Protein AF-A0A5S3Y0Q4-F1 (afdb_monomer_lite)

Foldseek 3Di:
DDQDLVNQEAEAEEEDPVQPPDDDDPCPVVVLVCCQSVQAAVPPPNHWYWYWYWDDDPHTDIDTDIDDDDPPDPPPDD

Sequence (78 aa):
CKISLADRLQIEVNVASDAERLLMPKMILQLCLENAIKHGIAKNRVGGVVAVKVWCEEKLYIEVVNPLVVSAQPSDGL

pLDDT: mean 82.36, std 15.14, range [41.81, 96.75]

InterPro domains:
  IPR050640 Bacterial two-component sensor kinase systems [PTHR34220] (2-68)

Secondary structure (DSSP, 8-state):
----HHHHEEEEEEE-TTTTT----TTHHHHHHHHIIIIIITT-SS-EEEEEEEEESSSEEEEEE-------------

Radius of gyration: 16.25 Å; chains: 1; bounding box: 54×21×44 Å

Organism: NCBI:txid151081

Structure (mmCIF, N/CA/C/O backbone):
data_AF-A0A5S3Y0Q4-F1
#
_entry.id   AF-A0A5S3Y0Q4-F1
#
loop_
_atom_site.group_PDB
_atom_site.id
_atom_site.type_symbol
_atom_site.label_atom_id
_atom_site.label_alt_id
_atom_site.label_comp_id
_atom_site.label_asym_id
_atom_site.label_entity_id
_atom_site.label_seq_id
_atom_site.pdbx_PDB_ins_code
_atom_site.Cartn_x
_atom_site.Cartn_y
_atom_site.Cartn_z
_atom_site.occupancy
_atom_site.B_iso_or_equiv
_atom_site.auth_seq_id
_atom_site.auth_comp_id
_atom_site.auth_asym_id
_atom_site.auth_atom_id
_atom_site.pdbx_PDB_model_num
ATOM 1 N N . CYS A 1 1 ? 11.437 4.423 -29.267 1.00 47.44 1 CYS A N 1
ATOM 2 C CA . CYS A 1 1 ? 10.442 4.321 -28.177 1.00 47.44 1 CYS A CA 1
ATOM 3 C C . CYS A 1 1 ? 11.151 4.208 -26.836 1.00 47.44 1 CYS A C 1
ATOM 5 O O . CYS A 1 1 ? 11.938 3.287 -26.663 1.00 47.44 1 CYS A O 1
ATOM 7 N N . LYS A 1 2 ? 10.928 5.152 -25.915 1.00 59.31 2 LYS A N 1
ATOM 8 C CA . LYS A 1 2 ? 11.493 5.127 -24.558 1.00 59.31 2 LYS A CA 1
ATOM 9 C C . LYS A 1 2 ? 10.395 4.609 -23.629 1.00 59.31 2 LYS A C 1
ATOM 11 O O . LYS A 1 2 ? 9.458 5.346 -23.363 1.00 59.31 2 LYS A O 1
ATOM 16 N N . ILE A 1 3 ? 10.477 3.346 -23.211 1.00 64.69 3 ILE A N 1
ATOM 17 C CA . ILE A 1 3 ? 9.529 2.760 -22.250 1.00 64.69 3 ILE A CA 1
ATOM 18 C C . ILE A 1 3 ? 9.778 3.429 -20.894 1.00 64.69 3 ILE A C 1
ATOM 20 O O . ILE A 1 3 ? 10.892 3.376 -20.356 1.00 64.69 3 ILE A O 1
ATOM 24 N N . SER A 1 4 ? 8.765 4.121 -20.380 1.00 74.88 4 SER A N 1
ATOM 25 C CA . SER A 1 4 ? 8.830 4.845 -19.114 1.00 74.88 4 SER A CA 1
ATOM 26 C C . SER A 1 4 ? 8.647 3.890 -17.929 1.00 74.88 4 SER A C 1
ATOM 28 O O . SER A 1 4 ? 8.263 2.733 -18.089 1.00 74.88 4 SER A O 1
ATOM 30 N N . LEU A 1 5 ? 8.958 4.347 -16.715 1.00 75.88 5 LEU A N 1
ATOM 31 C CA . LEU A 1 5 ? 8.696 3.565 -15.502 1.00 75.88 5 LEU A CA 1
ATOM 32 C C . LEU A 1 5 ? 7.197 3.274 -15.335 1.00 75.88 5 LEU A C 1
ATOM 34 O O . LEU A 1 5 ? 6.847 2.190 -14.885 1.00 75.88 5 LEU A O 1
ATOM 38 N N . ALA A 1 6 ? 6.340 4.219 -15.732 1.00 76.19 6 ALA A N 1
ATOM 39 C CA . ALA A 1 6 ? 4.891 4.073 -15.660 1.00 76.19 6 ALA A CA 1
ATOM 40 C C . ALA A 1 6 ? 4.388 2.910 -16.528 1.00 76.19 6 ALA A C 1
ATOM 42 O O . ALA A 1 6 ? 3.511 2.174 -16.100 1.00 76.19 6 ALA A O 1
ATOM 43 N N . ASP A 1 7 ? 5.008 2.681 -17.689 1.00 81.81 7 ASP A N 1
ATOM 44 C CA . ASP A 1 7 ? 4.588 1.629 -18.628 1.00 81.81 7 ASP A CA 1
ATOM 45 C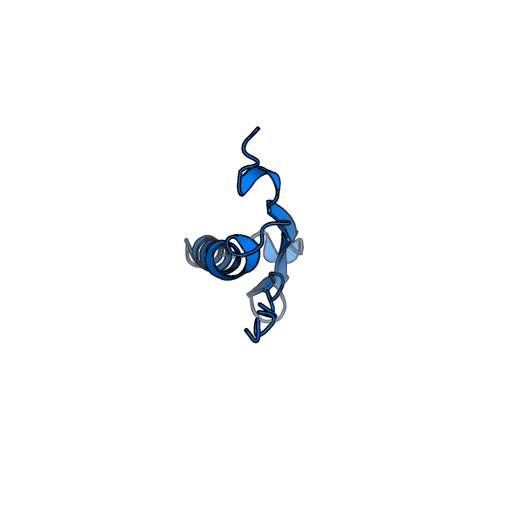 C . ASP A 1 7 ? 4.889 0.208 -18.125 1.00 81.81 7 ASP A C 1
ATOM 47 O O . ASP A 1 7 ? 4.335 -0.766 -18.629 1.00 81.81 7 ASP A O 1
ATOM 51 N N . ARG A 1 8 ? 5.795 0.076 -17.151 1.00 83.75 8 ARG A N 1
ATOM 52 C CA . ARG A 1 8 ? 6.254 -1.214 -16.608 1.00 83.75 8 ARG A CA 1
ATOM 53 C C . ARG A 1 8 ? 5.954 -1.397 -15.119 1.00 83.75 8 ARG A C 1
ATOM 55 O O . ARG A 1 8 ? 6.376 -2.390 -14.526 1.00 83.75 8 ARG A O 1
ATOM 62 N N . LEU A 1 9 ? 5.280 -0.426 -14.506 1.00 87.25 9 LEU A N 1
ATOM 63 C CA . LEU A 1 9 ? 4.822 -0.485 -13.126 1.00 87.25 9 LEU A CA 1
ATOM 64 C C . LEU A 1 9 ? 3.390 -1.011 -13.110 1.00 87.25 9 LEU A C 1
ATOM 66 O O . LEU A 1 9 ? 2.495 -0.411 -13.696 1.00 87.25 9 LEU A O 1
ATOM 70 N N . GLN A 1 10 ? 3.177 -2.103 -12.392 1.00 89.44 10 GLN A N 1
ATOM 71 C CA . GLN A 1 10 ? 1.849 -2.626 -12.108 1.00 89.44 10 GLN A CA 1
ATOM 72 C C . GLN A 1 10 ? 1.552 -2.440 -10.624 1.00 89.44 10 GLN A C 1
ATOM 74 O O . GLN A 1 10 ? 2.441 -2.579 -9.782 1.00 89.44 10 GLN A O 1
ATOM 79 N N . ILE A 1 11 ? 0.309 -2.092 -10.308 1.00 89.06 11 ILE A N 1
ATOM 80 C CA . ILE A 1 11 ? -0.152 -1.930 -8.932 1.00 89.06 11 ILE A CA 1
ATOM 81 C C . ILE A 1 11 ? -1.341 -2.857 -8.744 1.00 89.06 11 ILE A C 1
ATOM 83 O O . ILE A 1 11 ? -2.334 -2.752 -9.461 1.00 89.06 11 ILE A O 1
ATOM 87 N N . GLU A 1 12 ? -1.231 -3.742 -7.764 1.00 94.75 12 GLU A N 1
ATOM 88 C CA . GLU A 1 12 ? -2.320 -4.604 -7.327 1.00 94.75 12 GLU A CA 1
ATOM 89 C C . GLU A 1 12 ? -2.786 -4.130 -5.959 1.00 94.75 12 GLU A C 1
ATOM 91 O O . GLU A 1 12 ? -1.982 -3.976 -5.042 1.00 94.75 12 GLU A O 1
ATOM 96 N N . VAL A 1 13 ? -4.084 -3.875 -5.821 1.00 94.69 13 VAL A N 1
ATOM 97 C CA . VAL A 1 13 ? -4.671 -3.375 -4.578 1.00 94.69 13 VAL A CA 1
ATOM 98 C C . VAL A 1 13 ? -5.771 -4.327 -4.149 1.00 94.69 13 VAL A C 1
ATOM 100 O O . VAL A 1 13 ? -6.725 -4.553 -4.889 1.00 94.69 13 VAL A O 1
ATOM 103 N N . ASN A 1 14 ? -5.633 -4.867 -2.944 1.00 96.62 14 ASN A N 1
ATOM 104 C CA . ASN A 1 14 ? -6.639 -5.693 -2.301 1.00 96.62 14 ASN A CA 1
ATOM 105 C C . ASN A 1 14 ? -6.979 -5.096 -0.933 1.00 96.62 14 ASN A C 1
ATOM 107 O O . ASN A 1 14 ? -6.113 -4.970 -0.066 1.00 96.62 14 ASN A O 1
ATOM 111 N N . VAL A 1 15 ? -8.236 -4.706 -0.755 1.00 95.75 15 VAL A N 1
ATOM 112 C CA . VAL A 1 15 ? -8.737 -4.085 0.471 1.00 95.75 15 VAL A CA 1
ATOM 113 C C . VAL A 1 15 ? -9.911 -4.914 0.961 1.00 95.75 15 VAL A C 1
ATOM 115 O O . VAL A 1 15 ? -10.880 -5.119 0.231 1.00 95.75 15 VAL A O 1
ATOM 118 N N . ALA A 1 16 ? -9.819 -5.402 2.193 1.00 96.69 16 ALA A N 1
ATOM 119 C CA . ALA A 1 16 ? -10.937 -6.059 2.845 1.00 96.69 16 ALA A CA 1
ATOM 120 C C . ALA A 1 16 ? -12.059 -5.040 3.110 1.00 96.69 16 ALA A C 1
ATOM 122 O O . ALA A 1 16 ? -11.806 -3.894 3.486 1.00 96.69 16 ALA A O 1
ATOM 123 N N . SER A 1 17 ? -13.312 -5.449 2.904 1.00 93.81 17 SER A N 1
ATOM 124 C CA . SER A 1 17 ? -14.472 -4.546 2.959 1.00 93.81 17 SER A CA 1
ATOM 125 C C . SER A 1 17 ? -14.679 -3.889 4.329 1.00 93.81 17 SER A C 1
ATOM 127 O O . SER A 1 17 ? -15.239 -2.798 4.422 1.00 93.81 17 SER A O 1
ATOM 129 N N . ASP A 1 18 ? -14.227 -4.540 5.398 1.00 92.56 18 ASP A N 1
ATOM 130 C CA . ASP A 1 18 ? -14.238 -4.021 6.767 1.00 92.56 18 ASP A CA 1
ATOM 131 C C . ASP A 1 18 ? -13.187 -2.921 7.007 1.00 92.56 18 ASP A C 1
ATOM 133 O O . ASP A 1 18 ? -13.370 -2.077 7.886 1.00 92.56 18 ASP A O 1
ATOM 137 N N . ALA A 1 19 ? -12.131 -2.869 6.192 1.00 93.44 19 ALA A N 1
ATOM 138 C CA . ALA A 1 19 ? -11.066 -1.880 6.285 1.00 93.44 19 ALA A CA 1
ATOM 139 C C . ALA A 1 19 ? -11.318 -0.605 5.457 1.00 93.44 19 ALA A C 1
ATOM 141 O O . ALA A 1 19 ? -10.738 0.436 5.765 1.00 93.44 19 ALA A O 1
ATOM 142 N N . GLU A 1 20 ? -12.207 -0.633 4.454 1.00 90.31 20 GLU A N 1
ATOM 143 C CA . GLU A 1 20 ? -12.472 0.511 3.555 1.00 90.31 20 GLU A CA 1
ATOM 144 C C . GLU A 1 20 ? -12.923 1.789 4.278 1.00 90.31 20 GLU A C 1
ATOM 146 O O . GLU A 1 20 ? -12.709 2.899 3.788 1.00 90.31 20 GLU A O 1
ATOM 151 N N . ARG A 1 21 ? -13.576 1.645 5.437 1.00 89.88 21 ARG A N 1
ATOM 152 C CA . ARG A 1 21 ? -14.134 2.770 6.208 1.00 89.88 21 ARG A CA 1
ATOM 153 C C . ARG A 1 21 ? -13.244 3.212 7.364 1.00 89.88 21 ARG A C 1
ATOM 155 O O . ARG A 1 21 ? -13.598 4.155 8.073 1.00 89.88 21 ARG A O 1
ATOM 162 N N . LEU A 1 22 ? -12.124 2.528 7.584 1.00 91.25 22 LEU A N 1
ATOM 163 C CA . LEU A 1 22 ? -11.221 2.848 8.677 1.00 91.25 22 LEU A CA 1
ATOM 164 C C . LEU A 1 22 ? -10.362 4.056 8.327 1.00 91.25 22 LEU A C 1
ATOM 166 O O . LEU A 1 22 ? -9.922 4.252 7.195 1.00 91.25 22 LEU A O 1
ATOM 170 N N . LEU A 1 23 ? -10.127 4.887 9.338 1.00 90.81 23 LEU A N 1
ATOM 171 C CA . LEU A 1 23 ? -9.307 6.075 9.192 1.00 90.81 23 LEU A CA 1
ATOM 172 C C . LEU A 1 23 ? -7.853 5.745 9.490 1.00 90.81 23 LEU A C 1
ATOM 174 O O . LEU A 1 23 ? -7.522 5.058 10.454 1.00 90.81 23 LEU A O 1
ATOM 178 N N . MET A 1 24 ? -6.982 6.331 8.687 1.00 89.62 24 MET A N 1
ATOM 179 C CA . MET A 1 24 ? -5.548 6.326 8.897 1.00 89.62 24 MET A CA 1
ATOM 18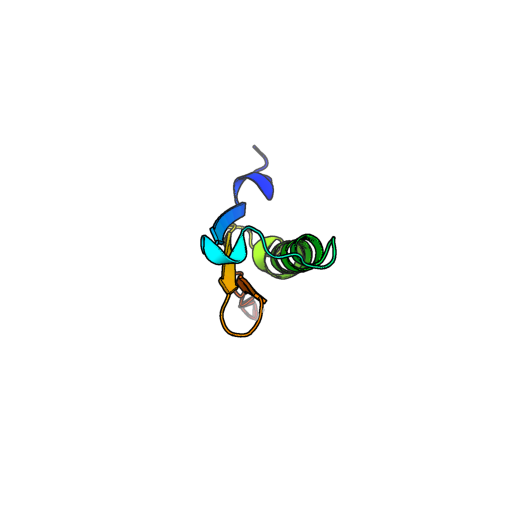0 C C . MET A 1 24 ? -4.998 7.736 8.673 1.00 89.62 24 MET A C 1
ATOM 182 O O . MET A 1 24 ? -5.606 8.523 7.935 1.00 89.62 24 MET A O 1
ATOM 186 N N . PRO A 1 25 ? -3.852 8.085 9.279 1.00 92.31 25 PRO A N 1
ATOM 187 C CA . PRO A 1 25 ? -3.181 9.333 8.965 1.00 92.31 25 PRO A CA 1
ATOM 188 C C . PRO A 1 25 ? -2.958 9.466 7.458 1.00 92.31 25 PRO A C 1
ATOM 190 O O . PRO A 1 25 ? -2.532 8.525 6.778 1.00 92.31 25 PRO A O 1
ATOM 193 N N . LYS A 1 26 ? -3.245 10.662 6.939 1.00 89.38 26 LYS A N 1
ATOM 194 C CA . LYS A 1 26 ? -2.989 10.991 5.536 1.00 89.38 26 LYS A CA 1
ATOM 195 C C . LYS A 1 26 ? -1.522 10.709 5.207 1.00 89.38 26 LYS A C 1
ATOM 197 O O . LYS A 1 26 ? -0.657 10.806 6.073 1.00 89.38 26 LYS A O 1
ATOM 202 N N . MET A 1 27 ? -1.251 10.415 3.940 1.00 92.62 27 MET A N 1
ATOM 203 C CA . MET A 1 27 ? 0.092 10.219 3.378 1.00 92.62 27 MET A CA 1
ATOM 204 C C . MET A 1 27 ? 0.824 8.918 3.724 1.00 92.62 27 MET A C 1
ATOM 206 O O . MET A 1 27 ? 1.788 8.621 3.027 1.00 92.62 27 MET A O 1
ATOM 210 N N . ILE A 1 28 ? 0.397 8.104 4.697 1.00 92.12 28 ILE A N 1
ATOM 211 C CA . ILE A 1 28 ? 1.115 6.847 5.006 1.00 92.12 28 ILE A CA 1
ATOM 212 C C . ILE A 1 28 ? 1.193 5.934 3.772 1.00 92.12 28 ILE A C 1
ATOM 214 O O . ILE A 1 28 ? 2.287 5.526 3.391 1.00 92.12 28 ILE A O 1
ATOM 218 N N . LEU A 1 29 ? 0.065 5.681 3.093 1.00 90.50 29 LEU A N 1
ATOM 219 C CA . LEU A 1 29 ? 0.053 4.857 1.876 1.00 90.50 29 LEU A CA 1
ATOM 220 C C . LEU A 1 29 ? 0.936 5.446 0.773 1.00 90.50 29 LEU A C 1
ATOM 222 O O . LEU A 1 29 ? 1.680 4.713 0.126 1.00 90.50 29 LEU A O 1
ATOM 226 N N . GLN A 1 30 ? 0.890 6.767 0.585 1.00 91.75 30 GLN A N 1
ATOM 227 C CA . GLN A 1 30 ? 1.713 7.436 -0.417 1.00 91.75 30 GLN A CA 1
ATOM 228 C C . GLN A 1 30 ? 3.208 7.265 -0.116 1.00 91.75 30 GLN A C 1
ATOM 230 O O . GLN A 1 30 ? 3.964 6.917 -1.017 1.00 91.75 30 GLN A O 1
ATOM 235 N N . LEU A 1 31 ? 3.637 7.449 1.136 1.00 92.06 31 LEU A N 1
ATOM 236 C CA . LEU A 1 31 ? 5.038 7.288 1.536 1.00 92.06 31 LEU A CA 1
ATOM 237 C C . LEU A 1 31 ? 5.524 5.844 1.351 1.00 92.06 31 LEU A C 1
ATOM 239 O O . LEU A 1 31 ? 6.630 5.630 0.852 1.00 92.06 31 LEU A O 1
ATOM 243 N N . CYS A 1 32 ? 4.698 4.854 1.703 1.00 91.38 32 CYS A N 1
ATOM 244 C CA . CYS A 1 32 ? 5.017 3.440 1.494 1.00 91.38 32 CYS A CA 1
ATOM 245 C C . CYS A 1 32 ? 5.135 3.096 0.003 1.00 91.38 32 CYS A C 1
ATOM 247 O O . CYS A 1 32 ? 6.111 2.464 -0.403 1.00 91.38 32 CYS A O 1
ATOM 249 N N . LEU A 1 33 ? 4.187 3.553 -0.821 1.00 90.69 33 LEU A N 1
ATOM 250 C CA . LEU A 1 33 ? 4.213 3.347 -2.272 1.00 90.69 33 LEU A CA 1
ATOM 251 C C . LEU A 1 33 ? 5.412 4.039 -2.925 1.00 90.69 33 LEU A C 1
ATOM 253 O O . LEU A 1 33 ? 6.101 3.438 -3.748 1.00 90.69 33 LEU A O 1
ATOM 257 N N . GLU A 1 34 ? 5.709 5.281 -2.536 1.00 90.50 34 GLU A N 1
ATOM 258 C CA . GLU A 1 34 ? 6.887 5.997 -3.022 1.00 90.50 34 GLU A CA 1
ATOM 259 C C . GLU A 1 34 ? 8.176 5.247 -2.686 1.00 90.50 34 GLU A C 1
ATOM 261 O O . GLU A 1 34 ? 9.051 5.132 -3.546 1.00 90.50 34 GLU A O 1
ATOM 266 N N . ASN A 1 35 ? 8.292 4.719 -1.464 1.00 88.56 35 ASN A N 1
ATOM 267 C CA . ASN A 1 35 ? 9.443 3.922 -1.051 1.00 88.56 35 ASN A CA 1
ATOM 268 C C . ASN A 1 35 ? 9.569 2.649 -1.912 1.00 88.56 35 ASN A C 1
ATOM 270 O O . ASN A 1 35 ? 10.603 2.434 -2.553 1.00 88.56 35 ASN A O 1
ATOM 274 N N . ALA A 1 36 ? 8.488 1.873 -2.024 1.00 88.00 36 ALA A N 1
ATOM 275 C CA . ALA A 1 36 ? 8.433 0.633 -2.798 1.00 88.00 36 ALA A CA 1
ATOM 276 C C . ALA A 1 36 ? 8.803 0.834 -4.281 1.00 88.00 36 ALA A C 1
ATOM 278 O O . ALA A 1 36 ? 9.584 0.067 -4.852 1.00 88.00 36 ALA A O 1
ATOM 279 N N . ILE A 1 37 ? 8.300 1.901 -4.911 1.00 87.19 37 ILE A N 1
ATOM 280 C CA . ILE A 1 37 ? 8.583 2.208 -6.320 1.00 87.19 37 ILE A CA 1
ATOM 281 C C . ILE A 1 37 ? 10.028 2.689 -6.496 1.00 87.19 37 ILE A C 1
ATOM 283 O O . ILE A 1 37 ? 10.735 2.180 -7.371 1.00 87.19 37 ILE A O 1
ATOM 287 N N . LYS A 1 38 ? 10.487 3.651 -5.678 1.00 85.44 38 LYS A N 1
ATOM 288 C CA . LYS A 1 38 ? 11.829 4.254 -5.803 1.00 85.44 38 LYS A CA 1
ATOM 289 C C . LYS A 1 38 ? 12.940 3.235 -5.563 1.00 85.44 38 LYS A C 1
ATOM 291 O O . LYS A 1 38 ? 13.933 3.229 -6.291 1.00 85.44 38 LYS A O 1
ATOM 296 N N . HIS A 1 39 ? 12.789 2.386 -4.550 1.00 78.81 39 HIS A N 1
ATOM 297 C CA . HIS A 1 39 ? 13.845 1.459 -4.149 1.00 78.81 39 HIS A CA 1
ATOM 298 C C . HIS A 1 39 ? 13.695 0.068 -4.769 1.00 78.81 39 HIS A C 1
ATOM 300 O O . HIS A 1 39 ? 14.717 -0.552 -5.066 1.00 78.81 39 HIS A O 1
ATOM 306 N N . GLY A 1 40 ? 12.465 -0.389 -5.017 1.00 76.12 40 GLY A N 1
ATOM 307 C CA . GLY A 1 40 ? 12.182 -1.680 -5.642 1.00 76.12 40 GLY A CA 1
ATOM 308 C C . GLY A 1 40 ? 12.237 -1.630 -7.165 1.00 76.12 40 GLY A C 1
ATOM 309 O O . GLY A 1 40 ? 13.107 -2.230 -7.786 1.00 76.12 40 GLY A O 1
ATOM 310 N N . ILE A 1 41 ? 11.311 -0.905 -7.796 1.00 80.44 41 ILE A N 1
ATOM 311 C CA . ILE A 1 41 ? 11.044 -1.068 -9.238 1.00 80.44 41 ILE A CA 1
ATOM 312 C C . ILE A 1 41 ? 11.847 -0.105 -10.111 1.00 80.44 41 ILE A C 1
ATOM 314 O O . ILE A 1 41 ? 12.255 -0.481 -11.210 1.00 80.44 41 ILE A O 1
ATOM 318 N N . ALA A 1 42 ? 12.140 1.113 -9.647 1.00 78.00 42 ALA A N 1
ATOM 319 C CA . ALA A 1 42 ? 12.862 2.104 -10.452 1.00 78.00 42 ALA A CA 1
ATOM 320 C C . ALA A 1 42 ? 14.251 1.612 -10.903 1.00 78.00 42 ALA A C 1
ATOM 322 O O . ALA A 1 42 ? 14.710 1.965 -11.991 1.00 78.00 42 ALA A O 1
ATOM 323 N N . LYS A 1 43 ? 14.890 0.753 -10.098 1.00 73.25 43 LYS A N 1
ATOM 324 C CA . LYS A 1 43 ? 16.182 0.122 -10.405 1.00 73.25 43 LYS A CA 1
ATOM 325 C C . LYS A 1 43 ? 16.069 -1.075 -11.360 1.00 73.25 43 LYS A C 1
ATOM 327 O O . LYS A 1 43 ? 17.082 -1.504 -11.905 1.00 73.25 43 LYS A O 1
ATOM 332 N N . ASN A 1 44 ? 14.864 -1.597 -11.596 1.00 69.88 44 ASN A N 1
ATOM 333 C CA . ASN A 1 44 ? 14.613 -2.712 -12.503 1.00 69.88 44 ASN A CA 1
ATOM 334 C C . ASN A 1 44 ? 14.258 -2.207 -13.917 1.00 69.88 44 ASN A C 1
ATOM 336 O O . ASN A 1 44 ? 13.349 -1.392 -14.112 1.00 69.88 44 ASN A O 1
ATOM 340 N N . ARG A 1 45 ? 14.971 -2.712 -14.932 1.00 68.38 45 ARG A N 1
ATOM 341 C CA . ARG A 1 45 ? 14.685 -2.421 -16.349 1.00 68.38 45 ARG A CA 1
ATOM 342 C C . ARG A 1 45 ? 13.421 -3.117 -16.856 1.00 68.38 45 ARG A C 1
ATOM 344 O O . ARG A 1 45 ? 12.796 -2.592 -17.771 1.00 68.38 45 ARG A O 1
ATOM 351 N N . VAL A 1 46 ? 13.051 -4.252 -16.264 1.0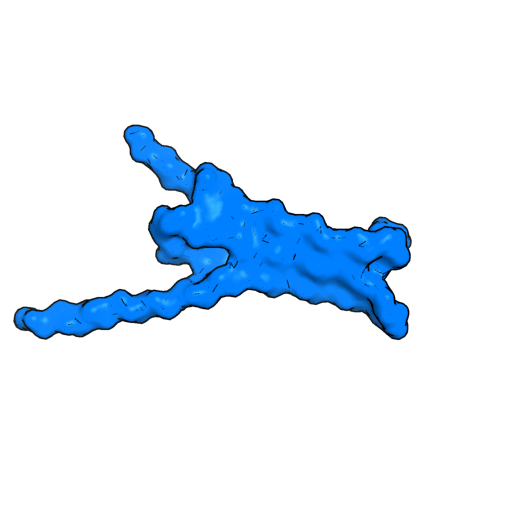0 74.31 46 VAL A N 1
ATOM 352 C CA . VAL A 1 46 ? 11.904 -5.072 -16.686 1.00 74.31 46 VAL A CA 1
ATOM 353 C C . VAL A 1 46 ? 10.586 -4.518 -16.141 1.00 74.31 46 VAL A C 1
ATOM 355 O O . VAL A 1 46 ? 9.568 -4.609 -16.814 1.00 74.31 46 VAL A O 1
ATOM 358 N N . GLY A 1 47 ? 10.615 -3.872 -14.971 1.00 78.50 47 GLY A N 1
ATOM 359 C CA . GLY A 1 47 ? 9.417 -3.395 -14.2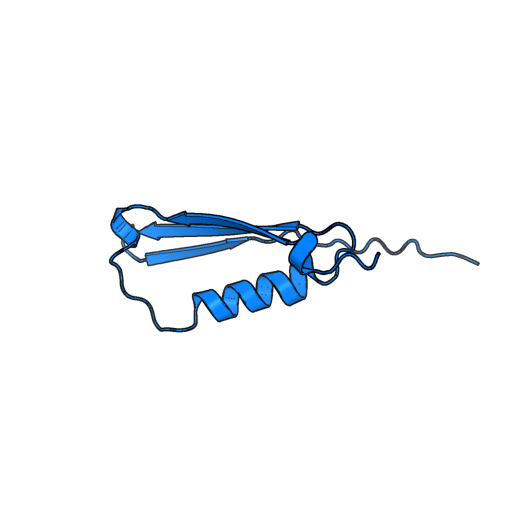76 1.00 78.50 47 GLY A CA 1
ATOM 360 C C . GLY A 1 47 ? 9.116 -4.218 -13.032 1.00 78.50 47 GLY A C 1
ATOM 361 O O . GLY A 1 47 ? 10.024 -4.817 -12.454 1.00 78.50 47 GLY A O 1
ATOM 362 N N . GLY A 1 48 ? 7.861 -4.212 -12.589 1.00 86.44 48 GLY A N 1
ATOM 363 C CA . GLY A 1 48 ? 7.436 -5.000 -11.436 1.00 86.44 48 GLY A CA 1
ATOM 364 C C . GLY A 1 48 ? 6.033 -4.667 -10.945 1.00 86.44 48 GLY A C 1
ATOM 365 O O . GLY A 1 48 ? 5.430 -3.678 -11.365 1.00 86.44 48 GLY A O 1
ATOM 366 N N . VAL A 1 49 ? 5.552 -5.498 -10.023 1.00 90.44 49 VAL A N 1
ATOM 367 C CA . VAL A 1 49 ? 4.258 -5.342 -9.354 1.00 90.44 49 VAL A CA 1
ATOM 368 C C . VAL A 1 49 ? 4.483 -4.818 -7.939 1.00 90.44 49 VAL A C 1
ATOM 370 O O . VAL A 1 49 ? 5.249 -5.417 -7.186 1.00 90.44 49 VAL A O 1
ATOM 373 N N . VAL A 1 50 ? 3.818 -3.724 -7.568 1.00 91.69 50 VAL A N 1
ATOM 374 C CA . VAL A 1 50 ? 3.642 -3.337 -6.162 1.00 91.69 50 VAL A CA 1
ATOM 375 C C . VAL A 1 50 ? 2.288 -3.856 -5.705 1.00 91.69 50 VAL A C 1
ATOM 377 O O . VAL A 1 50 ? 1.261 -3.429 -6.230 1.00 91.69 50 VAL A O 1
ATOM 380 N N . ALA A 1 51 ? 2.288 -4.767 -4.738 1.00 94.88 51 ALA A N 1
ATOM 381 C CA . ALA A 1 51 ? 1.067 -5.304 -4.157 1.00 94.88 51 ALA A CA 1
ATOM 382 C C . ALA A 1 51 ? 0.753 -4.576 -2.849 1.00 94.88 51 ALA A C 1
ATOM 384 O O . ALA A 1 51 ? 1.615 -4.449 -1.977 1.00 94.88 51 ALA A O 1
ATOM 385 N N . VAL A 1 52 ? -0.484 -4.110 -2.715 1.00 95.44 52 VAL A N 1
ATOM 386 C CA . VAL A 1 52 ? -1.014 -3.476 -1.511 1.00 95.44 52 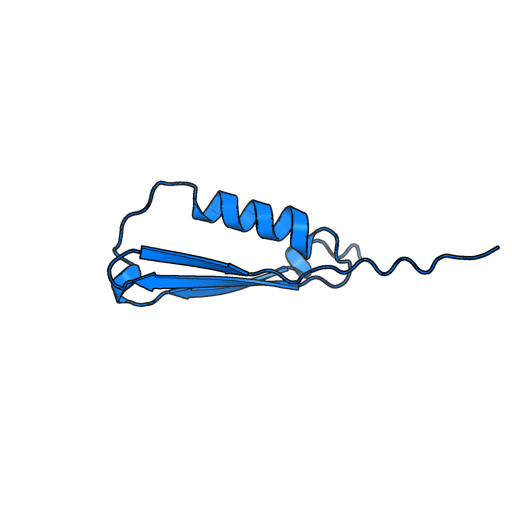VAL A CA 1
ATOM 387 C C . VAL A 1 52 ? -2.120 -4.357 -0.958 1.00 95.44 52 VAL A C 1
ATOM 389 O O . VAL A 1 52 ? -3.094 -4.642 -1.657 1.00 95.44 52 VAL A O 1
ATOM 392 N N . LYS A 1 53 ? -1.986 -4.762 0.303 1.00 96.75 53 LYS A N 1
ATOM 393 C CA . LYS A 1 53 ? -3.042 -5.454 1.043 1.00 96.75 53 LYS A CA 1
ATOM 394 C C . LYS A 1 53 ? -3.435 -4.642 2.258 1.00 96.75 53 LYS A C 1
ATOM 396 O O . LYS A 1 53 ? -2.575 -4.192 3.011 1.00 96.75 53 LYS A O 1
ATOM 401 N N . VAL A 1 54 ? -4.735 -4.475 2.449 1.00 96.00 54 VAL A N 1
ATOM 402 C CA . VAL A 1 54 ? -5.296 -3.769 3.598 1.00 96.00 54 VAL A CA 1
ATOM 403 C C . VAL A 1 54 ? -6.377 -4.638 4.213 1.00 96.00 54 VAL A C 1
ATOM 405 O O . VAL A 1 54 ? -7.294 -5.068 3.516 1.00 96.00 54 VAL A O 1
ATOM 408 N N . TRP A 1 55 ? -6.264 -4.903 5.508 1.00 96.38 55 TRP A N 1
ATOM 409 C CA . TRP A 1 55 ? -7.244 -5.692 6.250 1.00 96.38 55 TRP A CA 1
ATOM 410 C C . TRP A 1 55 ? -7.358 -5.200 7.689 1.00 96.38 55 TRP A C 1
ATOM 412 O O . TRP A 1 55 ? -6.485 -4.481 8.186 1.00 96.38 55 TRP A O 1
ATOM 422 N N . CYS A 1 56 ? -8.456 -5.558 8.346 1.00 93.94 56 CYS A N 1
ATOM 423 C CA . CYS A 1 56 ? -8.682 -5.240 9.745 1.00 93.94 56 CYS A CA 1
ATOM 424 C C . CYS A 1 56 ? -8.781 -6.522 10.569 1.00 93.94 56 CYS A C 1
ATOM 426 O O . CYS A 1 56 ? -9.494 -7.452 10.213 1.00 93.94 56 CYS A O 1
ATOM 428 N N . GLU A 1 57 ? -8.094 -6.533 11.705 1.00 91.44 57 GLU A N 1
ATOM 429 C CA . GLU A 1 57 ? -8.354 -7.476 12.795 1.00 91.44 57 GLU A CA 1
ATOM 430 C C . GLU A 1 57 ? -8.591 -6.644 14.063 1.00 91.44 57 GLU A C 1
ATOM 432 O O . GLU A 1 57 ? -9.505 -5.823 14.095 1.00 91.44 57 GLU A O 1
ATOM 437 N N . GLU A 1 58 ? -7.730 -6.749 15.079 1.00 92.75 58 GLU A N 1
ATOM 438 C CA . GLU A 1 58 ? -7.741 -5.838 16.238 1.00 92.75 58 GLU A CA 1
ATOM 439 C C . GLU A 1 58 ? -7.265 -4.417 15.886 1.00 92.75 58 GLU A C 1
ATOM 441 O O . GLU A 1 58 ? -7.504 -3.456 16.620 1.00 92.75 58 GLU A O 1
ATOM 446 N N . LYS A 1 59 ? -6.541 -4.288 14.770 1.00 92.81 59 LYS A N 1
ATOM 447 C CA . LYS A 1 59 ? -5.969 -3.047 14.242 1.00 92.81 59 LYS A CA 1
ATOM 448 C C . LYS A 1 59 ? -6.125 -3.021 12.726 1.00 92.81 59 LYS A C 1
ATOM 450 O O . LYS A 1 59 ? -6.358 -4.051 12.098 1.00 92.81 59 LYS A O 1
ATOM 455 N N . LEU A 1 60 ? -5.950 -1.838 12.145 1.00 93.06 60 LEU A N 1
ATOM 456 C CA . LEU A 1 60 ? -5.789 -1.686 10.705 1.00 93.06 60 LEU A CA 1
ATOM 457 C C . LEU A 1 60 ? -4.377 -2.127 10.302 1.00 93.06 60 LEU A C 1
ATOM 459 O O . LEU A 1 60 ? -3.390 -1.573 10.793 1.00 93.06 60 LEU A O 1
ATOM 463 N N . TYR A 1 61 ? -4.297 -3.082 9.384 1.00 95.00 61 TYR A N 1
ATOM 464 C CA . TYR A 1 61 ? -3.056 -3.558 8.792 1.00 95.00 61 TYR A CA 1
ATOM 465 C C . TYR A 1 61 ? -2.951 -3.082 7.349 1.00 95.00 61 TYR A C 1
ATOM 467 O O . TYR A 1 61 ? -3.923 -3.097 6.594 1.00 95.00 61 TYR A O 1
ATOM 475 N N . ILE A 1 62 ? -1.751 -2.646 6.976 1.00 95.06 62 ILE A N 1
ATOM 476 C CA . ILE A 1 62 ? -1.414 -2.198 5.628 1.00 95.06 62 ILE A CA 1
ATOM 477 C C . ILE A 1 62 ? -0.079 -2.831 5.267 1.00 95.06 62 ILE A C 1
ATOM 479 O O . ILE A 1 62 ? 0.938 -2.557 5.904 1.00 95.06 62 ILE A O 1
ATOM 483 N N . GLU A 1 63 ? -0.086 -3.652 4.230 1.00 95.19 63 GLU A N 1
ATOM 484 C CA . GLU A 1 63 ? 1.095 -4.300 3.682 1.00 95.19 63 GLU A CA 1
ATOM 485 C C . GLU A 1 63 ? 1.365 -3.749 2.282 1.00 95.19 63 GLU A C 1
ATOM 487 O O . GLU A 1 63 ? 0.468 -3.694 1.441 1.00 95.19 63 GLU A O 1
ATOM 492 N N . VAL A 1 64 ? 2.611 -3.342 2.038 1.00 94.38 64 VAL A N 1
ATOM 493 C CA . VAL A 1 64 ? 3.099 -2.929 0.718 1.00 94.38 64 VAL A CA 1
ATOM 494 C C . VAL A 1 64 ? 4.295 -3.803 0.373 1.00 94.38 64 VAL A C 1
ATOM 496 O O . VAL A 1 64 ? 5.323 -3.743 1.046 1.00 94.38 64 VAL A O 1
ATOM 499 N N . VAL A 1 65 ? 4.159 -4.611 -0.676 1.00 92.75 65 VAL A N 1
ATOM 500 C CA . VAL A 1 65 ? 5.188 -5.545 -1.141 1.00 92.75 65 VAL A CA 1
ATOM 501 C C . VAL A 1 65 ? 5.665 -5.126 -2.521 1.00 92.75 65 VAL A C 1
ATOM 503 O O . VAL A 1 65 ? 4.867 -4.858 -3.416 1.00 92.75 65 VAL A O 1
ATOM 506 N N . ASN A 1 66 ? 6.981 -5.115 -2.710 1.00 88.56 66 ASN A N 1
ATOM 507 C CA . ASN A 1 66 ? 7.613 -4.939 -4.011 1.00 88.56 66 ASN A CA 1
ATOM 508 C C . ASN A 1 66 ? 8.659 -6.033 -4.255 1.00 88.56 66 ASN A C 1
ATOM 510 O O . ASN A 1 66 ? 9.183 -6.610 -3.299 1.00 88.56 66 ASN A O 1
ATOM 514 N N . PRO A 1 67 ? 9.035 -6.291 -5.519 1.00 83.56 67 PRO A N 1
ATOM 515 C CA . PRO A 1 67 ? 10.067 -7.260 -5.838 1.00 83.56 67 PRO A CA 1
ATOM 516 C C . PRO A 1 67 ? 11.414 -6.790 -5.285 1.00 83.56 67 PRO A C 1
ATOM 518 O O . PRO A 1 67 ? 11.749 -5.602 -5.357 1.00 83.56 67 PRO A O 1
ATOM 521 N N . LEU A 1 68 ? 12.194 -7.732 -4.759 1.00 72.00 68 LEU A N 1
ATOM 522 C CA . LEU A 1 68 ? 13.573 -7.503 -4.344 1.00 72.00 68 LEU A CA 1
ATOM 523 C C . LEU A 1 68 ? 14.470 -7.574 -5.582 1.00 72.00 68 LEU A C 1
ATOM 525 O O . LEU A 1 68 ? 14.539 -8.600 -6.256 1.00 72.00 68 LEU A O 1
ATOM 529 N N . VAL A 1 69 ? 15.156 -6.477 -5.896 1.00 65.56 69 VAL A N 1
ATOM 530 C CA . VAL A 1 69 ? 16.135 -6.460 -6.987 1.00 65.56 69 VAL A CA 1
ATOM 531 C C . VAL A 1 69 ? 17.470 -6.931 -6.431 1.00 65.56 69 VAL A C 1
ATOM 533 O O . VAL A 1 69 ? 18.208 -6.156 -5.825 1.00 65.56 69 VAL A O 1
ATOM 536 N N . VAL A 1 70 ? 17.793 -8.207 -6.641 1.00 59.78 70 VAL A N 1
ATOM 537 C CA . VAL A 1 70 ? 19.158 -8.701 -6.442 1.00 59.78 70 VAL A CA 1
ATOM 538 C C . VAL A 1 70 ? 19.967 -8.260 -7.654 1.00 59.78 70 VAL A C 1
ATOM 540 O O . VAL A 1 70 ? 19.885 -8.852 -8.728 1.00 59.78 70 VAL A O 1
ATOM 543 N N . SER A 1 71 ? 20.731 -7.179 -7.511 1.00 54.78 71 SER A N 1
ATOM 544 C CA . SER A 1 71 ? 21.757 -6.839 -8.490 1.00 54.78 71 SER A CA 1
ATOM 545 C C . SER A 1 71 ? 22.878 -7.876 -8.401 1.00 54.78 71 SER A C 1
ATOM 547 O O . SER A 1 71 ? 23.852 -7.673 -7.679 1.00 54.78 71 SER A O 1
ATOM 549 N N . ALA A 1 72 ? 22.754 -8.989 -9.120 1.00 46.03 72 ALA A N 1
ATOM 550 C CA . ALA A 1 72 ? 23.926 -9.762 -9.497 1.00 46.03 72 ALA A CA 1
ATOM 551 C C . ALA A 1 72 ? 24.696 -8.911 -10.516 1.00 46.03 72 ALA A C 1
ATOM 553 O O . ALA A 1 72 ? 24.354 -8.876 -11.695 1.00 46.03 72 ALA A O 1
ATOM 554 N N . GLN A 1 73 ? 25.678 -8.144 -10.046 1.00 48.38 73 GLN A N 1
ATOM 555 C CA . GLN A 1 73 ? 26.756 -7.716 -10.928 1.00 48.38 73 GLN A CA 1
ATOM 556 C C . GLN A 1 73 ? 27.566 -8.986 -11.225 1.00 48.38 73 GLN A C 1
ATOM 558 O O . GLN A 1 73 ? 28.034 -9.608 -10.266 1.00 48.38 73 GLN A O 1
ATOM 563 N N . PRO A 1 74 ? 27.739 -9.418 -12.485 1.00 46.09 74 PRO A N 1
ATOM 564 C CA . PRO A 1 74 ? 28.882 -10.254 -12.799 1.00 46.09 74 PRO A CA 1
ATOM 565 C C . PRO A 1 74 ? 30.106 -9.415 -12.432 1.00 46.09 74 PRO A C 1
ATOM 567 O O . PRO A 1 74 ? 30.224 -8.264 -12.853 1.00 46.09 74 PRO A O 1
ATOM 570 N N . SER A 1 75 ? 30.989 -9.952 -11.597 1.00 54.19 75 SER A N 1
ATOM 571 C CA . SER A 1 75 ? 32.359 -9.466 -11.568 1.00 54.19 75 SER A CA 1
ATOM 572 C C . SER A 1 75 ? 32.923 -9.733 -12.960 1.00 54.19 75 SER A C 1
ATOM 574 O O . SER A 1 75 ? 33.332 -10.861 -13.245 1.00 54.19 75 SER A O 1
ATOM 576 N N . ASP A 1 76 ? 32.868 -8.735 -13.839 1.00 45.03 76 ASP A N 1
ATOM 577 C CA . ASP A 1 76 ?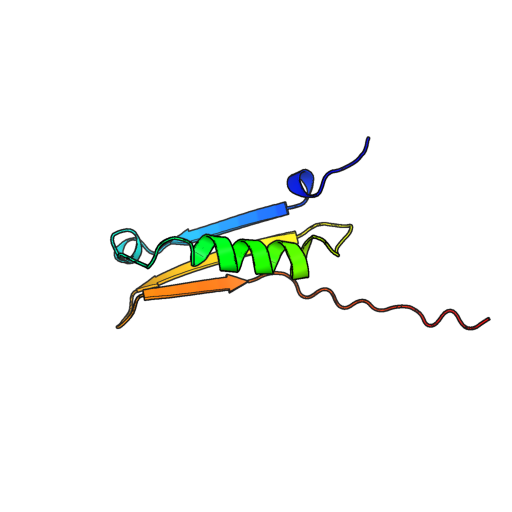 33.645 -8.735 -15.070 1.00 45.03 76 ASP A CA 1
ATOM 578 C C . ASP A 1 76 ? 35.112 -8.717 -14.638 1.00 45.03 76 ASP A C 1
ATOM 580 O O . ASP A 1 76 ? 35.694 -7.682 -14.319 1.00 45.03 76 ASP A O 1
ATOM 584 N N . GLY A 1 77 ? 35.670 -9.918 -14.510 1.00 54.19 77 GLY A N 1
ATOM 585 C CA . GLY A 1 77 ? 37.099 -10.125 -14.486 1.00 54.19 77 GLY A CA 1
ATOM 586 C C . GLY A 1 77 ? 37.621 -9.882 -15.891 1.00 54.19 77 GLY A C 1
ATOM 587 O O . GLY A 1 77 ? 37.341 -10.679 -16.785 1.00 54.19 77 GLY A O 1
ATOM 588 N N . LEU A 1 78 ? 38.355 -8.784 -16.051 1.00 41.81 78 LEU A N 1
ATOM 589 C CA . LEU A 1 78 ? 39.394 -8.549 -17.052 1.00 41.81 78 LEU A CA 1
ATOM 590 C C . LEU A 1 78 ? 40.322 -7.451 -16.526 1.00 41.81 78 LEU A C 1
ATOM 592 O O . LEU A 1 78 ? 39.802 -6.402 -16.085 1.00 41.81 78 LEU A O 1
#